Protein AF-A0A1A8FS2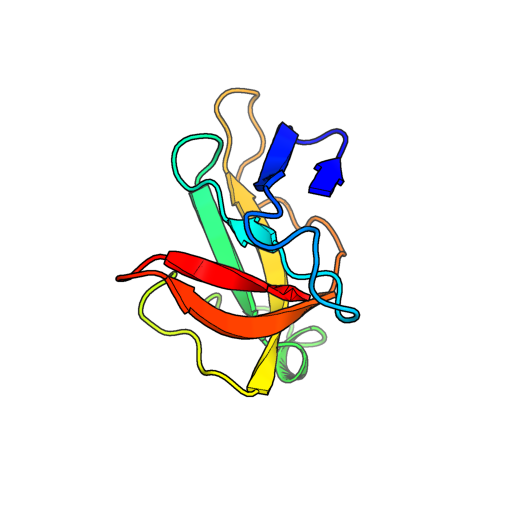3-F1 (afdb_monomer_lite)

Radius of gyration: 12.6 Å; chains: 1; bounding box: 27×26×35 Å

Structure (mmCIF, N/CA/C/O backbone):
data_AF-A0A1A8FS23-F1
#
_entry.id   AF-A0A1A8FS23-F1
#
loop_
_atom_site.group_PDB
_atom_site.id
_atom_site.type_symbol
_atom_site.label_atom_id
_atom_site.label_alt_id
_atom_site.label_comp_id
_atom_site.label_asym_id
_atom_site.label_entity_id
_atom_site.label_seq_id
_atom_site.pdbx_PDB_ins_code
_atom_site.Cartn_x
_atom_site.Cartn_y
_atom_site.Cartn_z
_atom_site.occupancy
_atom_site.B_iso_or_equiv
_atom_site.auth_seq_id
_atom_site.auth_comp_id
_atom_site.auth_asym_id
_atom_site.auth_atom_id
_atom_site.pdbx_PDB_model_num
ATOM 1 N N . TYR A 1 1 ? 7.189 4.319 -5.820 1.00 92.94 1 TYR A N 1
ATOM 2 C CA . TYR A 1 1 ? 6.163 5.148 -5.177 1.00 92.94 1 TYR A CA 1
ATOM 3 C C . TYR A 1 1 ? 6.556 5.351 -3.722 1.00 92.94 1 TYR A C 1
ATOM 5 O O . TYR A 1 1 ? 6.815 4.380 -3.015 1.00 92.94 1 TYR A O 1
ATOM 13 N N . ALA A 1 2 ? 6.736 6.603 -3.320 1.00 96.06 2 ALA A N 1
ATOM 14 C CA . ALA A 1 2 ? 7.142 6.997 -1.976 1.00 96.06 2 ALA A CA 1
ATOM 15 C C . ALA A 1 2 ? 6.552 8.376 -1.674 1.00 96.06 2 ALA A C 1
ATOM 17 O O . ALA A 1 2 ? 6.288 9.138 -2.607 1.00 96.06 2 ALA A O 1
ATOM 18 N N .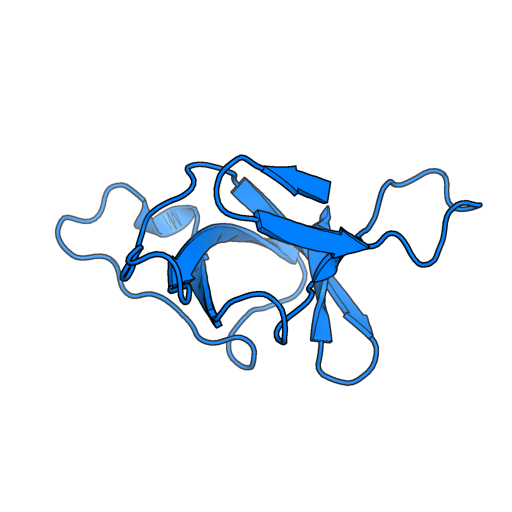 ALA A 1 3 ? 6.397 8.676 -0.392 1.00 94.69 3 ALA A N 1
ATOM 19 C CA . ALA A 1 3 ? 5.878 9.942 0.106 1.00 94.69 3 ALA A CA 1
ATOM 20 C C . ALA A 1 3 ? 6.680 10.384 1.347 1.00 94.69 3 ALA A C 1
ATOM 22 O O . ALA A 1 3 ? 7.713 9.783 1.668 1.00 94.69 3 ALA A O 1
ATOM 23 N N . ALA A 1 4 ? 6.250 11.449 2.028 1.00 94.19 4 ALA A N 1
ATOM 24 C CA . ALA A 1 4 ? 6.946 11.965 3.213 1.00 94.19 4 ALA A CA 1
ATOM 25 C C . ALA A 1 4 ? 6.971 10.946 4.372 1.00 94.19 4 ALA A C 1
ATOM 27 O O . ALA A 1 4 ? 7.874 10.959 5.207 1.00 94.19 4 ALA A O 1
ATOM 28 N N . GLU A 1 5 ? 6.009 10.029 4.383 1.00 94.94 5 GLU A N 1
ATOM 29 C CA . GLU A 1 5 ? 5.804 8.954 5.348 1.00 94.94 5 GLU A CA 1
ATOM 30 C C . GLU A 1 5 ? 6.812 7.805 5.165 1.00 94.94 5 GLU A C 1
ATOM 32 O O . GLU A 1 5 ? 7.048 7.039 6.106 1.00 94.94 5 GLU A O 1
ATOM 37 N N . GLY A 1 6 ? 7.425 7.689 3.976 1.00 95.25 6 GLY A N 1
ATOM 38 C CA . GLY A 1 6 ? 8.469 6.717 3.639 1.00 95.25 6 GLY A CA 1
ATOM 39 C C . GLY A 1 6 ? 8.263 5.994 2.299 1.00 95.25 6 GLY A C 1
ATOM 40 O O . GLY A 1 6 ? 7.535 6.446 1.412 1.00 95.25 6 GLY A O 1
ATOM 41 N N . LEU A 1 7 ? 8.953 4.859 2.128 1.00 97.06 7 LEU A N 1
ATOM 42 C CA . LEU A 1 7 ? 8.856 4.029 0.923 1.00 97.06 7 LEU A CA 1
ATOM 43 C C . LEU A 1 7 ? 7.572 3.190 0.954 1.00 97.06 7 LEU A C 1
ATOM 45 O O . LEU A 1 7 ? 7.407 2.343 1.828 1.00 97.06 7 LEU A O 1
ATOM 49 N N . ILE A 1 8 ? 6.704 3.379 -0.039 1.00 97.06 8 ILE A N 1
ATOM 50 C CA . ILE A 1 8 ? 5.414 2.681 -0.106 1.00 97.06 8 ILE A CA 1
ATOM 51 C C . ILE A 1 8 ? 5.506 1.464 -1.025 1.00 97.06 8 ILE A C 1
ATOM 53 O O . ILE A 1 8 ? 5.156 0.356 -0.621 1.00 97.06 8 ILE A O 1
ATOM 57 N N . GLY A 1 9 ? 6.051 1.632 -2.233 1.00 97.31 9 GLY A N 1
ATOM 58 C CA . GLY A 1 9 ? 6.182 0.527 -3.178 1.00 97.31 9 GLY A CA 1
ATOM 59 C C . GLY A 1 9 ? 7.222 0.719 -4.277 1.00 97.31 9 GLY A C 1
ATOM 60 O O . GLY A 1 9 ? 7.617 1.838 -4.626 1.00 97.31 9 GLY A O 1
ATOM 61 N N . VAL A 1 10 ? 7.655 -0.399 -4.855 1.00 97.62 10 VAL A N 1
ATOM 62 C CA . VAL A 1 10 ? 8.677 -0.474 -5.907 1.00 97.62 10 VAL A CA 1
ATOM 63 C C . VAL A 1 10 ? 8.060 -1.064 -7.169 1.00 97.62 10 VAL A C 1
ATOM 65 O O . VAL A 1 10 ? 7.379 -2.084 -7.117 1.00 97.62 10 VAL A O 1
ATOM 68 N N . ASN A 1 11 ? 8.304 -0.434 -8.318 1.00 97.69 11 ASN A N 1
ATOM 69 C CA . ASN A 1 11 ? 7.878 -0.994 -9.596 1.00 97.69 11 ASN A CA 1
ATOM 70 C C . ASN A 1 11 ? 8.859 -2.098 -10.020 1.00 97.69 11 ASN A C 1
ATOM 72 O O . ASN A 1 11 ? 9.996 -1.802 -10.385 1.00 97.69 11 ASN A O 1
ATOM 76 N N . LEU A 1 12 ? 8.415 -3.356 -9.962 1.00 96.62 12 LEU A N 1
ATOM 77 C CA . LEU A 1 12 ? 9.194 -4.516 -10.412 1.00 96.62 12 LEU A CA 1
ATOM 78 C C . LEU A 1 12 ? 9.025 -4.823 -11.909 1.00 96.62 12 LEU A C 1
ATOM 80 O O . LEU A 1 12 ? 9.727 -5.682 -12.436 1.00 96.62 12 LEU A O 1
ATOM 84 N N . TRP A 1 13 ? 8.115 -4.132 -12.597 1.00 96.44 13 TRP A N 1
ATOM 85 C CA . TRP A 1 13 ? 7.791 -4.336 -14.011 1.00 96.44 13 TRP A CA 1
ATOM 86 C C . TRP A 1 13 ? 7.895 -3.017 -14.796 1.00 96.44 13 TRP A C 1
ATOM 88 O O . TRP A 1 13 ? 6.890 -2.536 -15.324 1.00 96.44 13 TRP A O 1
ATOM 98 N N . PRO A 1 14 ? 9.094 -2.411 -14.893 1.00 95.62 14 PRO A N 1
ATOM 99 C CA . PRO A 1 14 ? 9.280 -1.114 -15.549 1.00 95.62 14 PRO A CA 1
ATOM 100 C C . PRO A 1 14 ? 8.937 -1.120 -17.046 1.00 95.62 14 PRO A C 1
ATOM 102 O O . PRO A 1 14 ? 8.630 -0.066 -17.593 1.00 95.62 14 PRO A O 1
ATOM 105 N N . ASP A 1 15 ? 8.950 -2.290 -17.690 1.00 96.56 15 ASP A N 1
ATOM 106 C CA . ASP A 1 15 ? 8.645 -2.440 -19.118 1.00 96.56 15 ASP A CA 1
ATOM 107 C C . ASP A 1 15 ? 7.135 -2.463 -19.422 1.00 96.56 15 ASP A C 1
ATOM 109 O O . ASP A 1 15 ? 6.732 -2.382 -20.585 1.00 96.56 15 ASP A O 1
ATOM 113 N N . LYS A 1 16 ? 6.272 -2.593 -18.402 1.00 95.06 16 LYS A N 1
ATOM 114 C CA . LYS A 1 16 ? 4.818 -2.553 -18.600 1.00 95.06 16 LYS A CA 1
ATOM 115 C C . LYS A 1 16 ? 4.344 -1.111 -18.831 1.00 95.06 16 LYS A C 1
ATOM 117 O O . LYS A 1 16 ? 4.828 -0.193 -18.173 1.00 95.06 16 LYS A O 1
ATOM 122 N N . PRO A 1 17 ? 3.336 -0.901 -19.698 1.00 94.38 17 PRO A N 1
ATOM 123 C CA . PRO A 1 17 ? 2.763 0.428 -19.907 1.00 94.38 17 PRO A CA 1
ATOM 124 C C . PRO A 1 17 ? 2.030 0.950 -18.661 1.00 94.38 17 PRO A C 1
ATOM 126 O O . PRO A 1 17 ? 2.076 2.146 -18.378 1.00 94.38 17 PRO A O 1
ATOM 129 N N . ALA A 1 18 ? 1.373 0.060 -17.909 1.00 93.75 18 ALA A N 1
ATOM 130 C CA . ALA A 1 18 ? 0.750 0.391 -16.632 1.00 93.75 18 ALA A CA 1
ATOM 131 C C . ALA A 1 18 ? 1.816 0.515 -15.535 1.00 93.75 18 ALA A C 1
ATOM 133 O O . ALA A 1 18 ? 2.660 -0.371 -15.373 1.00 93.75 18 ALA A O 1
ATOM 134 N N . ARG A 1 19 ? 1.763 1.604 -14.762 1.00 95.31 19 ARG A N 1
ATOM 135 C CA . ARG A 1 19 ? 2.676 1.843 -13.639 1.00 95.31 19 ARG A CA 1
ATOM 136 C C . ARG A 1 19 ? 2.154 1.120 -12.405 1.00 95.31 19 ARG A C 1
ATOM 138 O O . ARG A 1 19 ? 1.302 1.643 -11.707 1.00 95.31 19 ARG A O 1
ATOM 145 N N . GLN A 1 20 ? 2.690 -0.067 -12.157 1.00 97.12 20 GLN A N 1
ATOM 146 C CA . GLN A 1 20 ? 2.318 -0.907 -11.023 1.00 97.12 20 GLN A CA 1
ATOM 147 C C . GLN A 1 20 ? 3.439 -0.905 -9.981 1.00 97.12 20 GLN A C 1
ATOM 149 O O . GLN A 1 20 ? 4.620 -0.935 -10.333 1.00 97.12 20 GLN A O 1
ATOM 154 N N . TYR A 1 21 ? 3.091 -0.898 -8.700 1.00 98.19 21 TYR A N 1
ATOM 155 C CA . TYR A 1 21 ? 4.046 -0.906 -7.596 1.00 98.19 21 TYR A CA 1
ATOM 156 C C . TYR A 1 21 ? 3.746 -2.067 -6.653 1.00 98.19 21 TYR A C 1
ATOM 158 O O . TYR A 1 21 ? 2.627 -2.220 -6.179 1.00 98.19 21 TYR A O 1
ATOM 166 N N . LEU A 1 22 ? 4.762 -2.871 -6.350 1.00 97.81 22 LEU A N 1
ATOM 167 C CA . LEU A 1 22 ? 4.696 -3.845 -5.269 1.00 97.81 22 LEU A CA 1
ATOM 168 C C . LEU A 1 22 ? 4.874 -3.113 -3.938 1.00 97.81 22 LEU A C 1
ATOM 170 O O . LEU A 1 22 ? 5.888 -2.425 -3.761 1.00 97.81 22 LEU A O 1
ATOM 174 N N . LEU A 1 23 ? 3.928 -3.262 -3.010 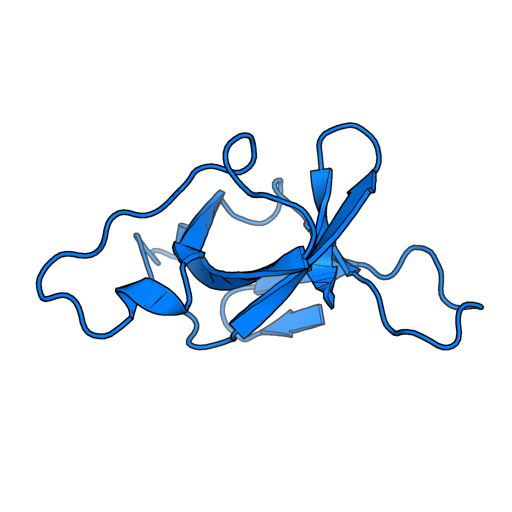1.00 97.38 23 LEU A N 1
ATOM 175 C CA . LEU A 1 23 ? 4.055 -2.656 -1.685 1.00 97.38 23 LEU A CA 1
ATOM 176 C C . LEU A 1 23 ? 5.272 -3.199 -0.924 1.00 97.38 23 LEU A C 1
ATOM 178 O O . LEU A 1 23 ? 5.737 -4.317 -1.134 1.00 97.38 23 LEU A O 1
ATOM 182 N N . CYS A 1 24 ? 5.815 -2.387 -0.022 1.00 96.31 24 CYS A N 1
ATOM 183 C CA . CYS A 1 24 ? 7.004 -2.716 0.760 1.00 96.31 24 CYS A CA 1
ATOM 184 C C . CYS A 1 24 ? 6.656 -2.867 2.250 1.00 96.31 24 CYS A C 1
ATOM 186 O O . CYS A 1 24 ? 6.987 -1.977 3.033 1.00 96.31 24 CYS A O 1
ATOM 188 N N . PRO A 1 25 ? 6.060 -3.997 2.691 1.00 92.06 25 PRO A N 1
ATOM 189 C CA . PRO A 1 25 ? 5.588 -4.189 4.074 1.00 92.06 25 PRO A CA 1
ATOM 190 C C . PRO A 1 25 ? 6.695 -4.132 5.136 1.00 92.06 25 PRO A C 1
ATOM 192 O O . PRO A 1 25 ? 6.425 -3.989 6.322 1.00 92.06 25 PRO A O 1
ATOM 195 N N . ARG A 1 26 ? 7.969 -4.233 4.734 1.00 92.25 26 ARG A N 1
ATOM 196 C CA . ARG A 1 26 ? 9.105 -4.017 5.641 1.00 92.25 26 ARG A CA 1
ATOM 197 C C . ARG A 1 26 ? 9.357 -2.534 5.942 1.00 92.25 26 ARG A C 1
ATOM 199 O O . ARG A 1 26 ? 9.987 -2.236 6.950 1.00 92.25 26 ARG A O 1
ATOM 206 N N . SER A 1 27 ? 8.921 -1.618 5.077 1.00 94.75 27 SER A N 1
ATOM 207 C CA . SER A 1 27 ? 9.126 -0.178 5.275 1.00 94.75 27 SER A CA 1
ATOM 208 C C . SER A 1 27 ? 8.180 0.391 6.331 1.00 94.75 27 SER A C 1
ATOM 210 O O . SER A 1 27 ? 8.579 1.246 7.117 1.00 94.75 27 SER A O 1
ATOM 212 N N . MET A 1 28 ? 6.930 -0.064 6.334 1.00 95.69 28 MET A N 1
ATOM 213 C CA . MET A 1 28 ? 5.888 0.338 7.274 1.00 95.69 28 MET A CA 1
ATOM 214 C C . MET A 1 28 ? 4.739 -0.669 7.233 1.00 95.69 28 MET A C 1
ATOM 216 O O . MET A 1 28 ? 4.633 -1.464 6.297 1.00 95.69 28 MET A O 1
ATOM 220 N N . PHE A 1 29 ? 3.894 -0.634 8.258 1.00 97.25 29 PHE A N 1
ATOM 221 C CA . PHE A 1 29 ? 2.663 -1.409 8.293 1.00 97.25 29 PHE A CA 1
ATOM 222 C C . PHE A 1 29 ? 1.567 -0.674 7.517 1.00 97.25 29 PHE A C 1
ATOM 224 O O . PHE A 1 29 ? 1.431 0.543 7.664 1.00 97.25 29 PHE A O 1
ATOM 231 N N . PHE A 1 30 ? 0.808 -1.422 6.716 1.00 97.56 30 PHE A N 1
ATOM 232 C CA . PHE A 1 30 ? -0.263 -0.909 5.867 1.00 97.56 30 PHE A CA 1
ATOM 233 C C . PHE A 1 30 ? -1.601 -1.515 6.284 1.00 97.56 30 PHE A C 1
ATOM 235 O O . PHE A 1 30 ? -1.750 -2.734 6.350 1.00 97.56 30 PHE A O 1
ATOM 242 N N . GLU A 1 31 ? -2.560 -0.635 6.512 1.00 98.12 31 GLU A N 1
ATOM 243 C CA . GLU A 1 31 ? -3.988 -0.890 6.599 1.00 98.12 31 GLU A CA 1
ATOM 244 C C . GLU A 1 31 ? -4.654 -0.322 5.338 1.00 98.12 31 GLU A C 1
ATOM 246 O O . GLU A 1 31 ? -4.183 0.663 4.760 1.00 98.12 31 GLU A O 1
ATOM 251 N N . PHE A 1 32 ? -5.763 -0.926 4.924 1.00 98.25 32 PHE A N 1
ATOM 252 C CA . PHE A 1 32 ? -6.481 -0.559 3.707 1.00 98.25 32 PHE A CA 1
ATOM 253 C C . PHE A 1 32 ? -7.889 -0.108 4.065 1.00 98.25 32 PHE A C 1
ATOM 255 O O . PHE A 1 32 ? -8.696 -0.901 4.542 1.00 98.25 32 PHE A O 1
ATOM 262 N N . LEU A 1 33 ? -8.190 1.166 3.855 1.00 98.38 33 LEU A N 1
ATOM 263 C CA . LEU A 1 33 ? -9.519 1.726 4.066 1.00 98.38 33 LEU A CA 1
ATOM 264 C C . LEU A 1 33 ? -10.295 1.665 2.741 1.00 98.38 33 LEU A C 1
ATOM 266 O O . LEU A 1 33 ? -9.896 2.356 1.806 1.00 98.38 33 LEU A O 1
ATOM 270 N N . PRO A 1 34 ? -11.368 0.859 2.615 1.00 98.25 34 PRO A N 1
ATOM 271 C CA . PRO A 1 34 ? -12.145 0.799 1.378 1.00 98.25 34 PRO A CA 1
ATOM 272 C C . PRO A 1 34 ? -12.640 2.180 0.943 1.00 98.25 34 PRO A C 1
ATOM 274 O O . PRO A 1 34 ? -13.180 2.927 1.759 1.00 98.25 34 PRO A O 1
ATOM 277 N N . GLU A 1 35 ? -12.509 2.500 -0.347 1.00 97.56 35 GLU A N 1
ATOM 278 C CA . GLU A 1 35 ? -12.961 3.785 -0.906 1.00 97.56 35 GLU A CA 1
ATOM 279 C C . GLU A 1 35 ? -14.454 4.045 -0.625 1.00 97.56 35 GLU A C 1
ATOM 281 O O . GLU A 1 35 ? -14.860 5.166 -0.331 1.00 97.56 35 GLU A O 1
ATOM 286 N N . SER A 1 36 ? -15.275 2.991 -0.618 1.00 96.19 36 SER A N 1
ATOM 287 C CA . SER A 1 36 ? -16.707 3.069 -0.298 1.00 96.19 36 SER A CA 1
ATOM 288 C C . SER A 1 36 ? -17.017 3.493 1.141 1.00 96.19 36 SER A C 1
ATOM 290 O O . SER A 1 36 ? -18.156 3.851 1.425 1.00 96.19 36 SER A O 1
ATOM 292 N N . SER A 1 37 ? -16.036 3.415 2.039 1.00 96.44 37 SER A N 1
ATOM 293 C CA . SER A 1 37 ? -16.191 3.649 3.477 1.00 96.44 37 SER A CA 1
ATOM 294 C C . SER A 1 37 ? -15.510 4.938 3.949 1.00 96.44 37 SER A C 1
ATOM 296 O O . SER A 1 37 ? -15.468 5.200 5.146 1.00 96.44 37 SER A O 1
ATOM 298 N N . LEU A 1 38 ? -14.983 5.772 3.043 1.00 94.62 38 LEU A N 1
ATOM 299 C CA . LEU A 1 38 ? -14.222 6.982 3.401 1.00 94.62 38 LEU A CA 1
ATOM 300 C C . LEU A 1 38 ? -15.013 8.005 4.231 1.00 94.62 38 LEU A C 1
ATOM 302 O O . LEU A 1 38 ? -14.405 8.710 5.041 1.00 94.62 38 LEU A O 1
ATOM 306 N N . ASP A 1 39 ? -16.331 8.064 4.020 1.00 94.12 39 ASP A N 1
ATOM 307 C CA . ASP A 1 39 ? -17.260 9.002 4.666 1.00 94.12 39 ASP A CA 1
ATOM 308 C C . ASP A 1 39 ? -17.910 8.438 5.943 1.00 94.12 39 ASP A C 1
ATOM 310 O O . ASP A 1 39 ? -18.721 9.110 6.585 1.00 94.12 39 ASP A O 1
ATOM 314 N N . GLU A 1 40 ? -17.593 7.198 6.325 1.00 95.50 40 GLU A N 1
ATOM 315 C CA . GLU A 1 40 ? -18.098 6.622 7.569 1.00 95.50 40 GLU A CA 1
ATOM 316 C C . GLU A 1 40 ? -17.453 7.309 8.782 1.00 95.50 40 GLU A C 1
ATOM 318 O O . GLU A 1 40 ? -16.276 7.662 8.779 1.00 95.50 40 GLU A O 1
ATOM 323 N N . GLU A 1 41 ? -18.218 7.474 9.864 1.00 91.50 41 GLU A N 1
ATOM 324 C CA . GLU A 1 41 ? -17.722 8.107 11.096 1.00 91.50 41 GLU A CA 1
ATOM 325 C C . GLU A 1 41 ? -16.615 7.275 11.772 1.00 91.50 41 GLU A C 1
ATOM 327 O O . GLU A 1 41 ? -15.712 7.811 12.415 1.00 91.50 41 GLU A O 1
ATOM 332 N N . SER A 1 42 ? -16.666 5.950 11.612 1.00 91.12 42 SER A N 1
ATOM 333 C CA . SER A 1 42 ? -15.677 5.018 12.151 1.00 91.12 42 SER A CA 1
ATOM 334 C C . SER A 1 42 ? -15.427 3.886 11.156 1.00 91.12 42 SER A C 1
ATOM 336 O O . SER A 1 42 ? -15.950 2.781 11.330 1.00 91.12 42 SER A O 1
ATOM 338 N N . PRO A 1 43 ? -14.661 4.152 10.085 1.00 93.56 43 PRO A N 1
ATOM 339 C CA . PRO A 1 43 ? -14.492 3.171 9.039 1.00 93.56 43 PRO A CA 1
ATOM 340 C C . PRO A 1 43 ? -13.576 2.036 9.493 1.00 93.56 43 PRO A C 1
ATOM 342 O O . PRO A 1 43 ? -12.578 2.238 10.197 1.00 93.56 43 PRO A O 1
ATOM 345 N N . GLN A 1 44 ? -13.912 0.825 9.061 1.00 96.12 44 GLN A N 1
ATOM 346 C CA . GLN A 1 44 ? -13.096 -0.359 9.302 1.00 96.12 44 GLN A CA 1
ATOM 347 C C . GLN A 1 44 ? -12.007 -0.455 8.236 1.00 96.12 44 GLN A C 1
ATOM 349 O O . GLN A 1 44 ? -12.278 -0.402 7.036 1.00 96.12 44 GLN A O 1
ATOM 354 N N . THR A 1 45 ? -10.769 -0.603 8.687 1.00 98.00 45 THR A N 1
ATOM 355 C CA . THR A 1 45 ? -9.638 -0.922 7.824 1.00 98.00 45 THR A CA 1
ATOM 356 C C . THR A 1 45 ? -9.504 -2.429 7.667 1.00 98.00 45 THR A C 1
ATOM 358 O O . THR A 1 45 ? -9.860 -3.199 8.557 1.00 98.00 45 THR A O 1
ATOM 361 N N . LEU A 1 46 ? -8.962 -2.832 6.528 1.00 98.25 46 LEU A N 1
ATOM 362 C CA . LEU A 1 46 ? -8.626 -4.203 6.190 1.00 98.25 46 LEU A CA 1
ATOM 363 C C . LEU A 1 46 ? -7.116 -4.421 6.309 1.00 98.25 46 LEU A C 1
ATOM 365 O O . LEU A 1 46 ? -6.316 -3.501 6.097 1.00 98.25 46 LEU A O 1
ATOM 369 N N . LEU A 1 47 ? -6.727 -5.653 6.611 1.00 97.19 47 LEU A N 1
ATOM 370 C CA . LEU A 1 47 ? -5.356 -6.131 6.516 1.00 97.19 47 LEU A CA 1
ATOM 371 C C . LEU A 1 47 ? -5.003 -6.523 5.075 1.00 97.19 47 LEU A C 1
ATOM 373 O O . LEU A 1 47 ? -5.847 -6.636 4.186 1.00 97.19 47 LEU A O 1
ATOM 377 N N . MET A 1 48 ? -3.712 -6.746 4.848 1.00 94.56 48 MET A N 1
ATOM 378 C CA . MET A 1 48 ? -3.144 -7.057 3.536 1.00 94.56 48 MET A CA 1
ATOM 379 C C . MET A 1 48 ? -3.714 -8.336 2.902 1.00 94.56 48 MET A C 1
ATOM 381 O O . MET A 1 48 ? -3.757 -8.457 1.682 1.00 94.56 48 MET A O 1
ATOM 385 N N . GLU A 1 49 ? -4.138 -9.296 3.713 1.00 94.50 49 GLU A N 1
ATOM 386 C CA . GLU A 1 49 ? -4.749 -10.551 3.280 1.00 94.50 49 GLU A CA 1
ATOM 387 C C . GLU A 1 49 ? -6.257 -10.443 2.996 1.00 94.50 49 GLU A C 1
ATOM 389 O O . GLU A 1 49 ? -6.835 -11.362 2.417 1.00 94.50 49 GLU A O 1
ATOM 394 N N . GLU A 1 50 ? -6.895 -9.340 3.391 1.00 97.38 50 GLU A N 1
ATOM 395 C CA . GLU A 1 50 ? -8.345 -9.134 3.276 1.00 97.38 50 GLU A CA 1
ATOM 396 C C . GLU A 1 50 ? -8.737 -8.307 2.039 1.00 97.38 50 GLU A C 1
ATOM 398 O O . GLU A 1 50 ? -9.914 -8.269 1.666 1.00 97.38 50 GLU A O 1
ATOM 403 N N . VAL A 1 51 ? -7.766 -7.658 1.385 1.00 97.62 51 VAL A N 1
ATOM 404 C CA . VAL A 1 51 ? -8.002 -6.845 0.184 1.00 97.62 51 VAL A CA 1
ATOM 405 C C . VAL A 1 51 ? -8.322 -7.693 -1.048 1.00 97.62 51 VAL A C 1
ATOM 407 O O . VAL A 1 51 ? -7.898 -8.843 -1.181 1.00 97.62 51 VAL A O 1
ATOM 410 N N . LYS A 1 52 ? -9.069 -7.103 -1.982 1.00 97.75 52 LYS A N 1
ATOM 411 C CA . LYS A 1 52 ? -9.576 -7.768 -3.185 1.00 97.75 52 LYS A CA 1
ATOM 412 C C . LYS A 1 52 ? -9.110 -7.058 -4.443 1.00 97.75 52 LYS A C 1
ATOM 414 O O . LYS A 1 52 ? -9.085 -5.834 -4.518 1.00 97.75 52 LYS A O 1
ATOM 419 N N . GLU A 1 53 ? -8.731 -7.848 -5.441 1.00 97.94 53 GLU A N 1
ATOM 420 C CA . GLU A 1 53 ? -8.308 -7.319 -6.734 1.00 97.94 53 GLU A CA 1
ATOM 421 C C . GL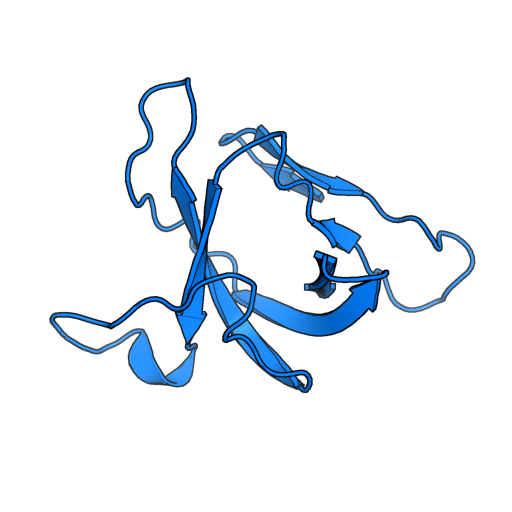U A 1 53 ? -9.478 -6.601 -7.415 1.00 97.94 53 GLU A C 1
ATOM 423 O O . GLU A 1 53 ? -10.595 -7.115 -7.452 1.00 97.94 53 GLU A O 1
ATOM 428 N N . GLY A 1 54 ? -9.209 -5.416 -7.957 1.00 97.88 54 GLY A N 1
ATOM 429 C CA . GLY A 1 54 ? -10.195 -4.549 -8.592 1.00 97.88 54 GLY A CA 1
ATOM 430 C C . GLY A 1 54 ? -10.751 -3.454 -7.683 1.00 97.88 54 GLY A C 1
ATOM 431 O O . GLY A 1 54 ? -11.201 -2.441 -8.220 1.00 97.88 54 GLY A O 1
ATOM 432 N N . ASP A 1 55 ? -10.664 -3.617 -6.362 1.00 98.25 55 ASP A N 1
ATOM 433 C CA . ASP A 1 55 ? -11.140 -2.636 -5.388 1.00 98.25 55 ASP A CA 1
ATOM 434 C C . ASP A 1 55 ? -10.086 -1.542 -5.127 1.00 98.25 55 ASP A C 1
ATOM 436 O O . ASP A 1 55 ? -8.873 -1.755 -5.260 1.00 98.25 55 ASP A O 1
ATOM 440 N N . SER A 1 56 ? -10.574 -0.361 -4.743 1.00 98.50 56 SER A N 1
ATOM 441 C CA . SER A 1 56 ? -9.769 0.810 -4.390 1.00 98.50 56 SER A CA 1
ATOM 442 C C . SER A 1 56 ? -9.741 1.021 -2.880 1.00 98.50 56 SER A C 1
ATOM 444 O O . SER A 1 56 ? -10.759 0.868 -2.195 1.00 98.50 56 SER A O 1
ATOM 446 N N . TYR A 1 57 ? -8.585 1.431 -2.369 1.00 98.50 57 TYR A N 1
ATOM 447 C CA . TYR A 1 57 ? -8.361 1.640 -0.946 1.00 98.50 57 TYR A CA 1
ATOM 448 C C . TYR A 1 57 ? -7.547 2.902 -0.701 1.00 98.50 57 TYR A C 1
ATOM 450 O O . TYR A 1 57 ? -6.574 3.163 -1.406 1.00 98.50 57 TYR A O 1
ATOM 458 N N . GLU A 1 58 ? -7.885 3.642 0.347 1.00 98.19 58 GLU A N 1
ATOM 459 C CA . GLU A 1 58 ? -6.952 4.589 0.937 1.00 98.19 58 GLU A CA 1
ATOM 460 C C . GLU A 1 58 ? -5.934 3.843 1.802 1.00 98.19 58 GLU A C 1
ATOM 462 O O . GLU A 1 58 ? -6.292 2.969 2.601 1.00 98.19 58 GLU A O 1
ATOM 467 N N . LEU A 1 59 ? -4.658 4.203 1.670 1.00 97.44 59 LEU A N 1
ATOM 468 C CA . LEU A 1 59 ? -3.612 3.656 2.526 1.00 97.44 59 LEU A CA 1
ATOM 469 C C . LEU A 1 59 ? -3.595 4.348 3.892 1.00 97.44 59 LEU A C 1
ATOM 471 O O . LEU A 1 59 ? -3.450 5.568 4.010 1.00 97.44 59 LEU A O 1
ATOM 475 N N . VAL A 1 60 ? -3.665 3.529 4.937 1.00 97.81 60 VAL A N 1
ATOM 476 C CA . VAL A 1 60 ? -3.479 3.931 6.329 1.00 97.81 60 VAL A CA 1
ATOM 477 C C . VAL A 1 60 ? -2.179 3.306 6.827 1.00 97.81 60 VAL A C 1
ATOM 479 O O . VAL A 1 60 ? -1.985 2.099 6.709 1.00 97.81 60 VAL A O 1
ATOM 482 N N . VAL A 1 61 ? -1.259 4.108 7.364 1.00 97.38 61 VAL A N 1
ATOM 483 C CA . VAL A 1 61 ? 0.095 3.639 7.694 1.00 97.38 61 VAL A CA 1
ATOM 484 C C . VAL A 1 61 ? 0.463 3.792 9.156 1.00 97.38 61 VAL A C 1
ATOM 486 O O . VAL A 1 61 ? 0.114 4.762 9.830 1.00 97.38 61 VAL A O 1
ATOM 489 N N . THR A 1 62 ? 1.240 2.822 9.629 1.00 98.06 62 THR A N 1
ATOM 490 C CA . THR A 1 62 ? 1.948 2.894 10.907 1.00 98.06 62 THR A CA 1
ATOM 491 C C . THR A 1 62 ? 3.438 2.675 10.670 1.00 98.06 62 THR A C 1
ATOM 493 O O . THR A 1 62 ? 3.833 1.675 10.064 1.00 98.06 62 THR A O 1
ATOM 496 N N . ASN A 1 63 ? 4.285 3.598 11.134 1.00 96.88 63 ASN A N 1
ATOM 497 C CA . ASN A 1 63 ? 5.730 3.552 10.893 1.00 96.88 63 ASN A CA 1
ATOM 498 C C . ASN A 1 63 ? 6.566 3.819 12.159 1.00 96.88 63 ASN A C 1
ATOM 500 O O . ASN A 1 63 ? 6.072 4.259 13.195 1.00 96.88 63 ASN A O 1
ATOM 504 N N . ALA A 1 64 ? 7.873 3.561 12.063 1.00 95.38 64 ALA A N 1
ATOM 505 C CA . ALA A 1 64 ? 8.817 3.744 13.170 1.00 95.38 64 ALA A CA 1
ATOM 506 C C . ALA A 1 64 ? 9.093 5.220 13.527 1.00 95.38 64 ALA A C 1
ATOM 508 O O . ALA A 1 64 ? 9.722 5.494 14.546 1.00 95.38 64 ALA A O 1
ATOM 509 N N . SER A 1 65 ? 8.624 6.163 12.707 1.00 95.81 65 SER A N 1
ATOM 510 C CA . SER A 1 65 ? 8.797 7.607 12.902 1.00 95.81 65 SER A CA 1
ATOM 511 C C . SER A 1 65 ? 7.656 8.244 13.705 1.00 95.81 65 SER A C 1
ATOM 513 O O . SER A 1 65 ? 7.633 9.462 13.866 1.00 95.81 65 SER A O 1
ATOM 515 N N . GLY A 1 66 ? 6.721 7.440 14.222 1.00 96.50 66 GLY A N 1
ATOM 516 C CA . GLY A 1 66 ? 5.645 7.897 15.104 1.00 96.50 66 GLY A CA 1
ATOM 517 C C . GLY A 1 66 ? 4.318 8.194 14.407 1.00 96.50 66 GLY A C 1
ATOM 518 O O . GLY A 1 66 ? 3.433 8.771 15.036 1.00 96.50 66 GLY A O 1
ATOM 519 N N . LEU A 1 67 ? 4.149 7.801 13.140 1.00 97.94 67 LEU A N 1
ATOM 520 C CA . LEU A 1 67 ? 2.827 7.771 12.515 1.00 97.94 67 LEU A CA 1
ATOM 521 C C . LEU A 1 67 ? 2.096 6.507 12.970 1.00 97.94 67 LEU A C 1
ATOM 523 O O . LEU A 1 67 ? 2.629 5.408 12.825 1.00 97.94 67 LEU A O 1
ATOM 527 N N . PHE A 1 68 ? 0.886 6.667 13.506 1.00 97.38 68 PHE A N 1
ATOM 528 C CA . PHE A 1 68 ? 0.027 5.574 13.963 1.00 97.38 68 PHE A CA 1
ATOM 529 C C . PHE A 1 68 ? -1.345 5.712 13.321 1.00 97.38 68 PHE A C 1
ATOM 531 O O . PHE A 1 68 ? -2.023 6.715 13.545 1.00 97.38 68 PHE A O 1
ATOM 538 N N . ARG A 1 69 ? -1.739 4.709 12.530 1.00 97.00 69 ARG A N 1
ATOM 539 C CA . ARG A 1 69 ? -2.974 4.718 11.727 1.00 97.00 69 ARG A CA 1
ATOM 540 C C . ARG A 1 69 ? -3.164 6.037 10.963 1.00 97.00 69 ARG A C 1
ATOM 542 O O . ARG A 1 69 ? -4.250 6.613 10.941 1.00 97.00 69 ARG A O 1
ATOM 549 N N . TYR A 1 70 ? -2.082 6.545 10.376 1.00 97.19 70 TYR A N 1
ATOM 550 C CA . TYR A 1 70 ? -2.093 7.801 9.638 1.00 97.19 70 TYR A CA 1
ATOM 551 C C . TYR A 1 70 ? -2.668 7.582 8.240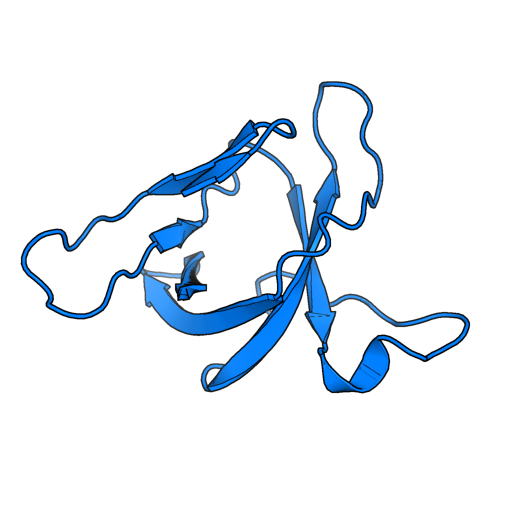 1.00 97.19 70 TYR A C 1
ATOM 553 O O . TYR A 1 70 ? -2.137 6.789 7.466 1.00 97.19 70 TYR A O 1
ATOM 561 N N . ARG A 1 71 ? -3.753 8.288 7.929 1.00 96.44 71 ARG A N 1
ATOM 562 C CA . ARG A 1 71 ? -4.375 8.337 6.603 1.00 96.44 71 ARG A CA 1
ATOM 563 C C . ARG A 1 71 ? -3.492 9.138 5.649 1.00 96.44 71 ARG A C 1
ATOM 565 O O . ARG A 1 71 ? -3.328 10.339 5.853 1.00 96.44 71 ARG A O 1
ATOM 572 N N . ILE A 1 72 ? -2.919 8.477 4.642 1.00 95.00 72 ILE A N 1
ATOM 573 C CA . ILE A 1 72 ? -2.067 9.140 3.639 1.00 95.00 72 ILE A CA 1
ATOM 574 C C . ILE A 1 72 ? -2.909 10.033 2.714 1.00 95.00 72 ILE A C 1
ATOM 576 O O . ILE A 1 72 ? -2.413 11.039 2.215 1.00 95.00 72 ILE A O 1
ATOM 580 N N . GLY A 1 73 ? -4.181 9.686 2.488 1.00 95.50 73 GLY A N 1
ATOM 581 C CA . GLY A 1 73 ? -5.059 10.346 1.518 1.00 95.50 73 GLY A CA 1
ATOM 582 C C . GLY A 1 73 ? -4.924 9.825 0.083 1.00 95.50 73 GLY A C 1
ATOM 583 O O . GLY A 1 73 ? -5.763 10.144 -0.756 1.00 95.50 73 GLY A O 1
ATOM 584 N N . ASP A 1 74 ? -3.913 9.001 -0.202 1.00 95.56 74 ASP A N 1
ATOM 585 C CA . ASP A 1 74 ? -3.738 8.370 -1.510 1.00 95.56 74 ASP A CA 1
ATOM 586 C C . ASP A 1 74 ? -4.704 7.188 -1.670 1.00 95.56 74 ASP A C 1
ATOM 588 O O . ASP A 1 74 ? -4.674 6.244 -0.875 1.00 95.56 74 ASP A O 1
ATOM 592 N N . ILE A 1 75 ? -5.522 7.228 -2.728 1.00 97.31 75 ILE A N 1
ATOM 593 C CA . ILE A 1 75 ? -6.355 6.105 -3.170 1.00 97.31 75 ILE A CA 1
ATOM 594 C C . ILE A 1 75 ? -5.563 5.277 -4.173 1.00 97.31 75 ILE A C 1
ATOM 596 O O . ILE A 1 75 ? -5.131 5.788 -5.207 1.00 97.31 75 ILE A O 1
ATOM 600 N N . VAL A 1 76 ? -5.398 3.995 -3.869 1.00 97.25 76 VAL A N 1
ATOM 601 C CA . VAL A 1 76 ? -4.698 3.035 -4.718 1.00 97.25 76 VAL A CA 1
ATOM 602 C C . VAL A 1 76 ? -5.630 1.898 -5.091 1.00 97.25 76 VAL A C 1
ATOM 604 O O . VAL A 1 76 ? -6.433 1.445 -4.271 1.00 97.25 76 VAL A O 1
ATOM 607 N N . LYS A 1 77 ? -5.511 1.400 -6.319 1.00 98.19 77 LYS A N 1
ATOM 608 C CA . LYS A 1 77 ? -6.300 0.252 -6.762 1.00 98.19 77 LYS A CA 1
ATOM 609 C C . LYS A 1 77 ? -5.477 -1.021 -6.683 1.00 98.19 77 LYS A C 1
ATOM 611 O O . LYS A 1 77 ? -4.346 -1.071 -7.169 1.00 98.19 77 LYS A O 1
ATOM 616 N N . LEU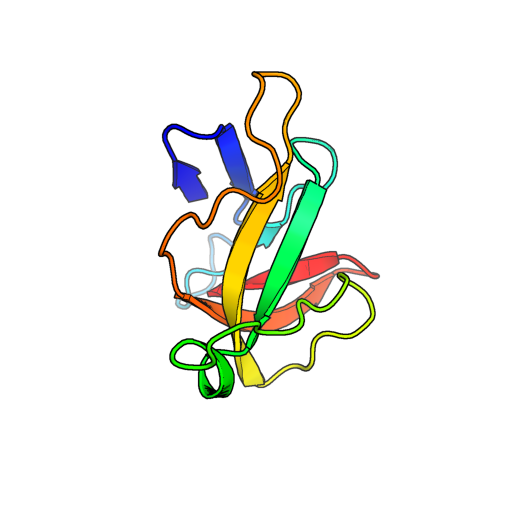 A 1 78 ? -6.046 -2.074 -6.101 1.00 98.12 78 LEU A N 1
ATOM 617 C CA . LEU A 1 78 ? -5.397 -3.378 -6.072 1.00 98.12 78 LEU A CA 1
ATOM 618 C C . LEU A 1 78 ? -5.512 -4.048 -7.445 1.00 98.12 78 LEU A C 1
ATOM 620 O O . LEU A 1 78 ? -6.611 -4.315 -7.925 1.00 98.12 78 LEU A O 1
ATOM 624 N N . VAL A 1 79 ? -4.377 -4.359 -8.068 1.00 97.81 79 VAL A N 1
ATOM 625 C CA . VAL A 1 79 ? -4.317 -4.963 -9.417 1.00 97.81 79 VAL A CA 1
ATOM 626 C C . VAL A 1 79 ? -3.759 -6.381 -9.427 1.00 97.81 79 VAL A C 1
ATOM 628 O O . VAL A 1 79 ? -3.513 -6.952 -10.488 1.00 97.81 79 VAL A O 1
ATOM 631 N N . GLY A 1 80 ? -3.521 -6.935 -8.243 1.00 97.31 80 GLY A N 1
ATOM 632 C CA . GLY A 1 80 ? -3.128 -8.320 -8.049 1.00 97.31 80 GLY A CA 1
ATOM 633 C C . GLY A 1 80 ? -2.110 -8.469 -6.931 1.00 97.31 80 GLY A C 1
ATOM 634 O O . GLY A 1 80 ? -1.927 -7.583 -6.095 1.00 97.31 80 GLY A O 1
ATOM 635 N N . PHE A 1 81 ? -1.422 -9.607 -6.935 1.00 97.19 81 PHE A N 1
ATOM 636 C CA . PHE A 1 81 ? -0.464 -9.971 -5.899 1.00 97.19 81 PHE A CA 1
ATOM 637 C C . PHE A 1 81 ? 0.818 -10.538 -6.510 1.00 97.19 81 PHE A C 1
ATOM 639 O O . PHE A 1 81 ? 0.791 -11.292 -7.483 1.00 97.19 81 PHE A O 1
ATOM 646 N N . HIS A 1 82 ? 1.957 -10.211 -5.903 1.00 96.25 82 HIS A N 1
ATOM 647 C CA . HIS A 1 82 ? 3.205 -10.935 -6.103 1.00 96.25 82 HIS A CA 1
ATOM 648 C C . HIS A 1 82 ? 3.469 -11.787 -4.863 1.00 96.25 82 HIS A C 1
ATOM 650 O O . HIS A 1 82 ? 3.810 -11.273 -3.795 1.00 96.25 82 HIS A O 1
ATOM 656 N N . ASN A 1 83 ? 3.291 -13.102 -5.000 1.00 94.06 83 ASN A N 1
ATOM 657 C CA . ASN A 1 83 ? 3.117 -14.008 -3.864 1.00 94.06 83 ASN A CA 1
ATOM 658 C C . ASN A 1 83 ? 1.916 -13.553 -3.014 1.00 94.06 83 ASN A C 1
ATOM 660 O O . ASN A 1 83 ? 0.799 -13.550 -3.511 1.00 94.06 83 ASN A O 1
ATOM 664 N N . GLN A 1 84 ? 2.141 -13.143 -1.767 1.00 93.62 84 GLN A N 1
ATOM 665 C CA . GLN A 1 84 ? 1.104 -12.619 -0.868 1.00 93.62 84 GLN A CA 1
ATOM 666 C C . GLN A 1 84 ? 1.121 -11.086 -0.770 1.00 93.62 84 GLN A C 1
ATOM 668 O O . GLN A 1 84 ? 0.371 -10.513 0.010 1.00 93.62 84 GLN A O 1
ATOM 673 N N . CYS A 1 85 ? 2.003 -10.409 -1.512 1.00 96.25 85 CYS A N 1
ATOM 674 C CA . CYS A 1 85 ? 2.195 -8.972 -1.379 1.00 96.25 85 CYS A CA 1
ATOM 675 C C . CYS A 1 85 ? 1.404 -8.203 -2.459 1.00 96.25 85 CYS A C 1
ATOM 677 O O . CYS A 1 85 ? 1.575 -8.504 -3.646 1.00 96.25 85 CYS A O 1
ATOM 679 N N . PRO A 1 86 ? 0.560 -7.227 -2.073 1.00 97.44 86 PRO A N 1
ATOM 680 C CA . PRO A 1 86 ? -0.237 -6.405 -2.976 1.00 97.44 86 PRO A CA 1
ATOM 681 C C . PRO A 1 86 ? 0.571 -5.677 -4.039 1.00 97.44 86 PRO A C 1
ATOM 683 O O . PRO A 1 86 ? 1.582 -5.028 -3.749 1.00 97.44 86 PRO A O 1
ATOM 686 N N . ILE A 1 87 ? 0.057 -5.723 -5.261 1.00 97.94 87 ILE A N 1
ATOM 687 C CA . ILE A 1 87 ? 0.463 -4.861 -6.362 1.00 97.94 87 ILE A CA 1
ATOM 688 C C . ILE A 1 87 ? -0.618 -3.796 -6.521 1.00 97.94 87 ILE A C 1
ATOM 690 O O . ILE A 1 87 ? -1.796 -4.129 -6.669 1.00 97.94 87 ILE A O 1
ATOM 694 N N . VAL A 1 88 ? -0.213 -2.531 -6.508 1.00 97.62 88 VAL A N 1
ATOM 695 C CA . VAL A 1 88 ? -1.123 -1.386 -6.603 1.00 97.62 88 VAL A CA 1
ATOM 696 C C . VAL A 1 88 ? -0.800 -0.495 -7.798 1.00 97.62 88 VAL A C 1
ATOM 698 O O . VAL A 1 88 ? 0.357 -0.433 -8.232 1.00 97.62 88 VAL A O 1
ATOM 701 N N . GLU A 1 89 ? -1.819 0.185 -8.316 1.00 95.56 89 GLU A N 1
ATOM 702 C CA . GLU A 1 89 ? -1.712 1.264 -9.309 1.00 95.56 89 GLU A CA 1
ATOM 703 C C . GLU A 1 89 ? -2.270 2.586 -8.777 1.00 95.56 89 GLU A C 1
ATOM 705 O O . GLU A 1 89 ? -3.242 2.538 -7.983 1.00 95.56 89 GLU A O 1
#

InterPro domains:
  IPR004993 GH3 family [PTHR31901] (1-88)
  IPR055377 GH3, middle domain [PF23571] (21-88)

pLDDT: mean 96.39, std 1.71, range [91.12, 98.5]

Foldseek 3Di:
DADPLGQAFDQPCPVDPDRKTWGDCVQWAWWWFFPVCPPPPDTDTDHLQGDDAQTKTFIQTDHPVPRDRHGPVDIWGFHDDDPSITMTD

Sequence (89 aa):
YAAAEGLIGVNLWPDKPARQYLLCPRSMFFEFLPESSLDEESPQTLLMEEVKEGDSYELVVTNASGLFRYRIGDIVKLVGFHNQCPIVE

Secondary structure (DSSP, 8-state):
-EETTEE-EE-S-TTSSS--EEE-TTTSEEEEEEGGGTTSSSPPPBPTTT--TT-EEEEEEE-TTS--SEEEEEEEEEEEEETTEEEE-

Organism: NCBI:txid1143690